Protein AF-A0A659UND6-F1 (afdb_monomer_lite)

Radius of gyration: 17.1 Å; chains: 1; bounding box: 42×34×46 Å

pLDDT: mean 82.94, std 13.33, range [50.78, 97.06]

Structure (mmCIF, N/CA/C/O backbone):
data_AF-A0A659UND6-F1
#
_entry.id   AF-A0A659UND6-F1
#
loop_
_atom_site.group_PDB
_atom_site.id
_atom_site.type_symbol
_atom_site.label_atom_id
_atom_site.label_alt_id
_atom_site.label_comp_id
_atom_site.label_asym_id
_atom_site.label_entity_id
_atom_site.label_seq_id
_atom_site.pdbx_PDB_ins_code
_atom_site.Cartn_x
_atom_site.Cartn_y
_atom_site.Cartn_z
_atom_site.occupancy
_atom_site.B_iso_or_equiv
_atom_site.auth_seq_id
_atom_site.auth_comp_id
_atom_site.auth_asym_id
_atom_site.auth_atom_id
_atom_site.pdbx_PDB_model_num
ATOM 1 N N . GLN A 1 1 ? -20.427 4.995 8.578 1.00 63.09 1 GLN A N 1
ATOM 2 C CA . GLN A 1 1 ? -20.135 5.544 7.232 1.00 63.09 1 GLN A CA 1
ATOM 3 C C . GLN A 1 1 ? -19.723 4.387 6.337 1.00 63.09 1 GLN A C 1
ATOM 5 O O . GLN A 1 1 ? -19.105 3.461 6.848 1.00 63.09 1 GLN A O 1
ATOM 10 N N . LYS A 1 2 ? -20.101 4.390 5.054 1.00 84.38 2 LYS A N 1
ATOM 11 C CA . LYS A 1 2 ? -19.752 3.296 4.136 1.00 84.38 2 LYS A CA 1
ATOM 12 C C . LYS A 1 2 ? -18.236 3.326 3.864 1.00 84.38 2 LYS A C 1
ATOM 14 O O . LYS A 1 2 ? -17.726 4.422 3.633 1.00 84.38 2 LYS A O 1
ATOM 19 N N . PRO A 1 3 ? -17.516 2.193 3.936 1.00 90.19 3 PRO A N 1
ATOM 20 C CA . PRO A 1 3 ? -16.097 2.158 3.603 1.00 90.19 3 PRO A CA 1
ATOM 21 C C . PRO A 1 3 ? -15.885 2.503 2.126 1.00 90.19 3 PRO A C 1
ATOM 23 O O . PRO A 1 3 ? -16.752 2.253 1.285 1.00 90.19 3 PRO A O 1
ATOM 26 N N . VAL A 1 4 ? -14.730 3.089 1.831 1.00 94.19 4 VAL A N 1
ATOM 27 C CA . VAL A 1 4 ? -14.285 3.419 0.475 1.00 94.19 4 VAL A CA 1
ATOM 28 C C . VAL A 1 4 ? -13.256 2.376 0.066 1.00 94.19 4 VAL A C 1
ATOM 30 O O . VAL A 1 4 ? -12.360 2.072 0.846 1.00 94.19 4 VAL A O 1
ATOM 33 N N . SER A 1 5 ? -13.373 1.820 -1.136 1.00 94.56 5 SER A N 1
ATOM 34 C CA . SER A 1 5 ? -12.408 0.852 -1.660 1.00 94.56 5 SER A CA 1
ATOM 35 C C . SER A 1 5 ? -11.734 1.410 -2.905 1.00 94.56 5 SER A C 1
ATOM 37 O O . SER A 1 5 ? -12.398 2.030 -3.733 1.00 94.56 5 SER A O 1
ATOM 39 N N . GLN A 1 6 ? -10.428 1.192 -3.012 1.00 95.69 6 GLN A N 1
ATOM 40 C CA . GLN A 1 6 ? -9.611 1.512 -4.175 1.00 95.69 6 GLN A CA 1
ATOM 41 C C . GLN A 1 6 ? -8.814 0.264 -4.544 1.00 95.69 6 GLN A C 1
ATOM 43 O O . GLN A 1 6 ? -8.254 -0.382 -3.659 1.00 95.69 6 GLN A O 1
ATOM 48 N N . VAL A 1 7 ? -8.750 -0.080 -5.828 1.00 96.88 7 VAL A N 1
ATOM 49 C CA . VAL A 1 7 ? -7.865 -1.142 -6.321 1.00 96.88 7 VAL A CA 1
ATOM 50 C C . VAL A 1 7 ? -6.745 -0.488 -7.108 1.00 96.88 7 VAL A C 1
ATOM 52 O O . VAL A 1 7 ? -7.008 0.265 -8.043 1.00 96.88 7 VAL A O 1
ATOM 55 N N . VAL A 1 8 ? -5.505 -0.747 -6.704 1.00 95.38 8 VAL A N 1
ATOM 56 C CA . VAL A 1 8 ? -4.304 -0.212 -7.347 1.00 95.38 8 VAL A CA 1
ATOM 57 C C . VAL A 1 8 ? -3.498 -1.342 -7.970 1.00 95.38 8 VAL A C 1
ATOM 59 O O . VAL A 1 8 ? -3.386 -2.415 -7.379 1.00 95.38 8 VAL A O 1
ATOM 62 N N . ALA A 1 9 ? -2.930 -1.101 -9.148 1.00 92.38 9 ALA A N 1
ATOM 63 C CA . ALA A 1 9 ? -2.025 -2.038 -9.8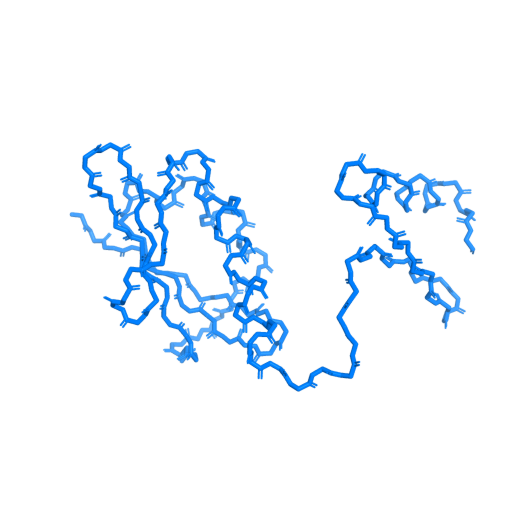02 1.00 92.38 9 ALA A CA 1
ATOM 64 C C . ALA A 1 9 ? -0.578 -1.557 -9.658 1.00 92.38 9 ALA A C 1
ATOM 66 O O . ALA A 1 9 ? -0.238 -0.449 -10.081 1.00 92.38 9 ALA A O 1
ATOM 67 N N . VAL A 1 10 ? 0.286 -2.393 -9.082 1.00 87.31 10 VAL A N 1
ATOM 68 C CA . VAL A 1 10 ? 1.718 -2.100 -8.928 1.00 87.31 10 VAL A CA 1
ATOM 69 C C . VAL A 1 10 ? 2.520 -3.332 -9.319 1.00 87.31 10 VAL A C 1
ATOM 71 O O . VAL A 1 10 ? 2.329 -4.398 -8.749 1.00 87.31 10 VAL A O 1
ATOM 74 N N . ALA A 1 11 ? 3.409 -3.193 -10.308 1.00 84.25 11 ALA A N 1
ATOM 75 C CA . ALA A 1 11 ? 4.274 -4.278 -10.791 1.00 84.25 11 ALA A CA 1
ATOM 76 C C . ALA A 1 11 ? 3.528 -5.596 -11.114 1.00 84.25 11 ALA A C 1
ATOM 78 O O . ALA A 1 11 ? 4.030 -6.684 -10.859 1.00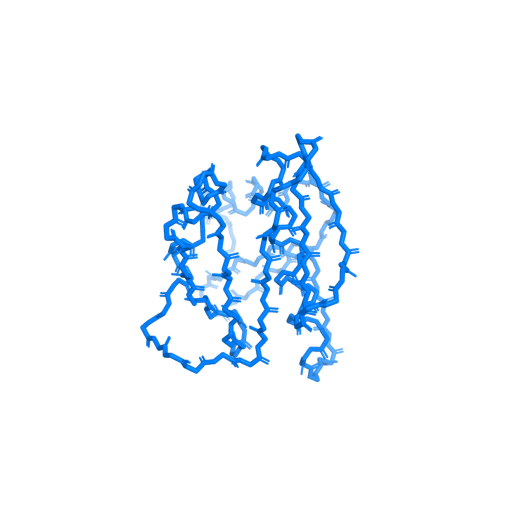 84.25 11 ALA A O 1
ATOM 79 N N . GLY A 1 12 ? 2.317 -5.496 -11.678 1.00 83.25 12 GLY A N 1
ATOM 80 C CA . GLY A 1 12 ? 1.486 -6.654 -12.035 1.00 83.25 12 GLY A CA 1
ATOM 81 C C . GLY A 1 12 ? 0.657 -7.240 -10.886 1.00 83.25 12 GLY A C 1
ATOM 82 O O . GLY A 1 12 ? -0.119 -8.155 -11.136 1.00 83.25 12 GLY A O 1
ATOM 83 N N . LEU A 1 13 ? 0.778 -6.698 -9.671 1.00 89.44 13 LEU A N 1
ATOM 84 C CA . LEU A 1 13 ? -0.019 -7.076 -8.508 1.00 89.44 13 LEU A CA 1
ATOM 85 C C . LEU A 1 13 ? -1.210 -6.126 -8.343 1.00 89.44 13 LEU A C 1
ATOM 87 O O . LEU A 1 13 ? -1.030 -4.905 -8.294 1.00 89.44 13 LEU A O 1
ATOM 91 N N . ASN A 1 14 ? -2.417 -6.677 -8.226 1.00 93.88 14 ASN A N 1
ATOM 92 C CA . ASN A 1 14 ? -3.624 -5.917 -7.923 1.00 93.88 14 ASN A CA 1
ATOM 93 C C . ASN A 1 14 ? -3.862 -5.917 -6.414 1.00 93.88 14 ASN A C 1
ATOM 95 O O . ASN A 1 14 ? -4.202 -6.937 -5.817 1.00 93.88 14 ASN A O 1
ATOM 99 N N . ILE A 1 15 ? -3.725 -4.753 -5.790 1.00 95.06 15 ILE A N 1
ATOM 100 C CA . ILE A 1 15 ? -3.865 -4.591 -4.344 1.00 95.06 15 ILE A CA 1
ATOM 101 C C . ILE A 1 15 ? -5.140 -3.799 -4.072 1.00 95.06 15 ILE A C 1
ATOM 103 O O . ILE A 1 15 ? -5.300 -2.665 -4.530 1.00 95.06 15 ILE A O 1
ATOM 107 N N . ARG A 1 16 ? -6.061 -4.382 -3.304 1.00 96.94 16 ARG A N 1
ATOM 108 C CA . ARG A 1 16 ? -7.257 -3.685 -2.827 1.00 96.94 16 ARG A CA 1
ATOM 109 C C . ARG A 1 16 ? -6.947 -3.002 -1.511 1.00 96.94 16 ARG A C 1
ATOM 111 O O . ARG A 1 16 ? -6.578 -3.663 -0.553 1.00 96.94 16 ARG A O 1
ATOM 118 N N . ILE A 1 17 ? -7.199 -1.703 -1.440 1.00 96.69 17 ILE A N 1
ATOM 119 C CA . ILE A 1 17 ? -7.121 -0.922 -0.210 1.00 96.69 17 ILE A CA 1
ATOM 120 C C . ILE A 1 17 ? -8.540 -0.539 0.209 1.00 96.69 17 ILE A C 1
ATOM 122 O O . ILE A 1 17 ? -9.305 0.033 -0.576 1.00 96.69 17 ILE A O 1
ATOM 126 N N . VAL A 1 18 ? -8.913 -0.870 1.441 1.00 96.25 18 VAL A N 1
ATOM 127 C CA . VAL A 1 18 ? -10.205 -0.520 2.036 1.00 96.25 18 VAL A CA 1
ATOM 128 C C . VAL A 1 18 ? -9.983 0.507 3.133 1.00 96.25 18 VAL A C 1
ATOM 130 O O . VAL A 1 18 ? -9.255 0.267 4.090 1.00 96.25 18 VAL A O 1
ATOM 133 N N . TYR A 1 19 ? -10.646 1.651 3.001 1.00 95.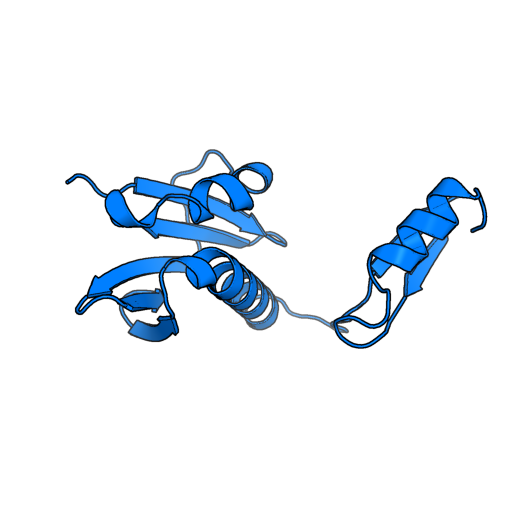31 19 TYR A N 1
ATOM 134 C CA . TYR A 1 19 ? -10.547 2.781 3.910 1.00 95.31 19 TYR A CA 1
ATOM 135 C C . TYR A 1 19 ? -11.864 3.001 4.660 1.00 95.31 19 TYR A C 1
ATOM 137 O O . TYR A 1 19 ? -12.941 2.981 4.052 1.00 95.31 19 TYR A O 1
ATOM 145 N N . PRO A 1 20 ? -11.821 3.360 5.951 1.00 93.62 20 PRO A N 1
ATOM 146 C CA . PRO A 1 20 ? -12.893 4.112 6.574 1.00 93.62 20 PRO A CA 1
ATOM 147 C C . PRO A 1 20 ? -13.013 5.445 5.830 1.00 93.62 20 PRO A C 1
ATOM 149 O O . PRO A 1 20 ? -12.000 6.087 5.552 1.00 93.62 20 PRO A O 1
ATOM 152 N N . ALA A 1 21 ? -14.233 5.893 5.518 1.00 91.50 21 ALA A N 1
ATOM 153 C CA . ALA A 1 21 ? -14.432 7.116 4.730 1.00 91.50 21 ALA A CA 1
ATOM 154 C C . ALA A 1 21 ? -13.710 8.342 5.322 1.00 91.50 21 ALA A C 1
ATOM 156 O O . ALA A 1 21 ? -13.131 9.131 4.581 1.00 91.50 21 ALA A O 1
ATOM 157 N N . ALA A 1 22 ? -13.669 8.452 6.654 1.00 90.38 22 ALA A N 1
ATOM 158 C CA . ALA A 1 22 ? -12.972 9.520 7.371 1.00 90.38 22 ALA A CA 1
ATOM 159 C C . ALA A 1 22 ? -11.438 9.508 7.201 1.00 90.38 22 ALA A C 1
ATOM 161 O O . ALA A 1 22 ? -10.801 10.532 7.419 1.00 90.38 22 ALA A O 1
ATOM 162 N N . CYS A 1 23 ? -10.848 8.373 6.819 1.00 90.50 23 CYS A N 1
ATOM 163 C CA . CYS A 1 23 ? -9.402 8.212 6.649 1.00 90.50 23 CYS A CA 1
ATOM 164 C C . CYS A 1 23 ? -8.980 8.133 5.175 1.00 90.50 23 CYS A C 1
ATOM 166 O O . CYS A 1 23 ? -7.790 8.064 4.885 1.00 90.50 23 CYS A O 1
ATOM 168 N N . ALA A 1 24 ? -9.933 8.099 4.237 1.00 91.75 24 ALA A N 1
ATOM 169 C CA . ALA A 1 24 ? -9.634 7.880 2.824 1.00 91.75 24 ALA A CA 1
ATOM 170 C C . ALA A 1 24 ? -8.808 9.028 2.221 1.00 91.75 24 ALA A C 1
ATOM 172 O O . ALA A 1 24 ? -7.885 8.788 1.446 1.00 91.75 24 ALA A O 1
ATOM 173 N N . PHE A 1 25 ? -9.106 10.278 2.583 1.00 90.38 25 PHE A N 1
ATOM 174 C CA . PHE A 1 25 ? -8.321 11.437 2.161 1.00 90.38 25 PHE A CA 1
ATOM 175 C C . PHE A 1 25 ? -7.197 11.727 3.177 1.00 90.38 25 PHE A C 1
ATOM 177 O O . PHE A 1 25 ? -7.475 11.726 4.375 1.00 90.38 25 PHE A O 1
ATOM 184 N N . PRO A 1 26 ? -5.953 12.011 2.734 1.00 87.50 26 PRO A N 1
ATOM 185 C CA . PRO A 1 26 ? -5.531 12.228 1.344 1.00 87.50 26 PRO A CA 1
ATOM 186 C C . PRO A 1 26 ? -5.047 10.974 0.598 1.00 87.50 26 PRO A C 1
ATOM 188 O O . PRO A 1 26 ? -4.802 11.057 -0.605 1.00 87.50 26 PRO A O 1
ATOM 191 N N . ALA A 1 27 ? -4.916 9.828 1.271 1.00 91.88 27 ALA A N 1
ATOM 192 C CA . ALA A 1 27 ? -4.284 8.626 0.720 1.00 91.88 27 ALA A CA 1
ATOM 193 C C . ALA A 1 27 ? -4.875 8.181 -0.629 1.00 91.88 27 ALA A C 1
ATOM 195 O O . ALA A 1 27 ? -4.134 7.983 -1.590 1.00 91.88 27 ALA A O 1
ATOM 196 N N . ILE A 1 28 ? -6.203 8.139 -0.744 1.00 93.62 28 ILE A N 1
ATOM 197 C CA . ILE A 1 28 ? -6.898 7.731 -1.971 1.00 93.62 28 ILE A CA 1
ATOM 198 C C . ILE A 1 28 ? -6.536 8.606 -3.180 1.00 93.62 28 ILE A C 1
ATOM 200 O O . ILE A 1 28 ? -6.426 8.122 -4.306 1.00 93.62 28 ILE A O 1
ATOM 204 N N . SER A 1 29 ? -6.316 9.904 -2.955 1.00 93.31 29 SER A N 1
ATOM 205 C CA . SER A 1 29 ? -5.955 10.851 -4.011 1.00 93.31 29 SER A CA 1
ATOM 206 C C . SER A 1 29 ? -4.509 10.664 -4.454 1.00 93.31 29 SER A C 1
ATOM 208 O O . SER A 1 29 ? -4.227 10.756 -5.647 1.00 93.31 29 SER A O 1
ATOM 210 N N . VAL A 1 30 ? -3.606 10.364 -3.514 1.00 92.56 30 VAL A N 1
ATOM 211 C CA . VAL A 1 30 ? -2.186 10.118 -3.802 1.00 92.56 30 VAL A CA 1
ATOM 212 C C . VAL A 1 30 ? -2.025 8.919 -4.734 1.00 92.56 30 VAL A C 1
ATOM 214 O O . VAL A 1 30 ? -1.256 8.999 -5.687 1.00 92.56 30 VAL A O 1
ATOM 217 N N . PHE A 1 31 ? -2.788 7.843 -4.525 1.00 93.88 31 PHE A N 1
ATOM 218 C CA . PHE A 1 31 ? -2.669 6.610 -5.313 1.00 93.88 31 PHE A CA 1
ATOM 219 C C . PHE A 1 31 ? -3.609 6.515 -6.517 1.00 93.88 31 PHE A C 1
ATOM 221 O O . PHE A 1 31 ? -3.568 5.525 -7.239 1.00 93.88 31 PHE A O 1
ATOM 228 N N . ARG A 1 32 ? -4.404 7.554 -6.803 1.00 93.75 32 ARG A N 1
ATOM 229 C CA . ARG A 1 32 ? -5.352 7.563 -7.933 1.00 93.75 32 ARG A CA 1
ATOM 230 C C . ARG A 1 32 ? -4.702 7.246 -9.285 1.00 93.75 32 ARG A C 1
ATOM 232 O O . ARG A 1 32 ? -5.333 6.654 -10.148 1.00 93.75 32 ARG A O 1
ATOM 239 N N . HIS A 1 33 ? -3.444 7.630 -9.478 1.00 90.50 33 HIS A N 1
ATOM 240 C CA . HIS A 1 33 ? -2.697 7.363 -10.710 1.00 90.50 33 HIS A CA 1
ATOM 241 C C . HIS A 1 33 ? -2.354 5.876 -10.926 1.00 90.50 33 HIS A C 1
ATOM 243 O O . HIS A 1 33 ? -1.999 5.502 -12.038 1.00 90.50 33 HIS A O 1
ATOM 249 N N . LEU A 1 34 ? -2.455 5.047 -9.882 1.00 93.50 34 LEU A N 1
ATOM 250 C CA . LEU A 1 34 ? -2.264 3.592 -9.930 1.00 93.50 34 LEU A CA 1
ATOM 251 C C . LEU A 1 34 ? -3.597 2.836 -9.956 1.00 93.50 34 LEU A C 1
ATOM 253 O O . LEU A 1 34 ? -3.605 1.609 -10.001 1.00 93.50 34 LEU A O 1
ATOM 257 N N . GLU A 1 35 ? -4.718 3.550 -9.859 1.00 95.06 35 GLU A N 1
ATOM 258 C CA . GLU A 1 35 ? -6.037 2.949 -9.731 1.00 95.06 35 GLU A CA 1
ATOM 259 C C . GLU A 1 35 ? -6.460 2.267 -11.032 1.00 95.06 35 GLU A C 1
ATOM 261 O O . GLU A 1 35 ? -6.381 2.843 -12.119 1.00 95.06 35 GLU A O 1
ATOM 266 N N . VAL A 1 36 ? -6.946 1.035 -10.909 1.00 94.12 36 VAL A N 1
ATOM 267 C CA . VAL A 1 36 ? -7.441 0.233 -12.028 1.00 94.12 36 VAL A CA 1
ATOM 268 C C . VAL A 1 36 ? -8.895 -0.156 -11.803 1.00 94.12 36 VAL A C 1
ATOM 270 O O . VAL A 1 36 ? -9.360 -0.316 -10.676 1.00 94.12 36 VAL A O 1
ATOM 273 N N . LYS A 1 37 ? -9.638 -0.323 -12.900 1.00 86.25 37 LYS A N 1
ATOM 274 C CA . LYS A 1 37 ? -11.002 -0.853 -12.841 1.00 86.25 37 LYS A CA 1
ATOM 275 C C . LYS A 1 37 ? -10.935 -2.372 -12.709 1.00 86.25 37 LYS A C 1
ATOM 277 O O . LYS A 1 37 ? -10.575 -3.045 -13.669 1.00 86.25 37 LYS A O 1
ATOM 282 N N . GLY A 1 38 ? -11.308 -2.902 -11.550 1.00 75.75 38 GLY A N 1
ATOM 283 C CA . GLY A 1 38 ? -11.387 -4.343 -11.330 1.00 75.75 38 GLY A CA 1
ATOM 284 C C . GLY A 1 38 ? -11.831 -4.700 -9.915 1.00 75.75 38 GLY A C 1
ATOM 285 O O . GLY A 1 38 ? -11.526 -3.988 -8.962 1.00 75.75 38 GLY A O 1
ATOM 286 N N . ASP A 1 39 ? -12.541 -5.823 -9.793 1.00 74.00 39 ASP A N 1
ATOM 287 C CA . ASP A 1 39 ? -12.997 -6.374 -8.509 1.00 74.00 39 ASP A CA 1
ATOM 288 C C . ASP A 1 39 ? -12.116 -7.530 -8.004 1.00 74.00 39 ASP A C 1
ATOM 290 O O . ASP A 1 39 ? -12.330 -8.053 -6.909 1.00 74.00 39 ASP A O 1
ATOM 294 N N . THR A 1 40 ? -11.115 -7.941 -8.774 1.00 83.69 40 THR A N 1
ATOM 295 C CA . THR A 1 40 ? -10.151 -8.966 -8.373 1.00 83.69 40 THR A CA 1
ATOM 296 C C . THR A 1 40 ? -8.932 -8.305 -7.749 1.00 83.69 40 THR A C 1
ATOM 298 O O . THR A 1 40 ? -8.363 -7.384 -8.333 1.00 83.69 40 THR A O 1
ATOM 301 N N . ALA A 1 41 ? -8.538 -8.774 -6.568 1.00 90.81 41 ALA A N 1
ATOM 302 C CA . ALA A 1 41 ? -7.340 -8.325 -5.878 1.00 90.81 41 ALA A CA 1
ATOM 303 C C . ALA A 1 41 ? -6.574 -9.539 -5.359 1.00 90.81 41 ALA A C 1
ATOM 305 O O . ALA A 1 41 ? -7.178 -10.457 -4.805 1.00 90.81 41 ALA A O 1
ATOM 306 N N . ASP A 1 42 ? -5.264 -9.507 -5.549 1.00 91.38 42 ASP A N 1
ATOM 307 C CA . ASP A 1 42 ? -4.322 -10.523 -5.092 1.00 91.38 42 ASP A CA 1
ATOM 308 C C . ASP A 1 42 ? -3.995 -10.333 -3.602 1.00 91.38 42 ASP A C 1
ATOM 310 O O . ASP A 1 42 ? -3.717 -11.296 -2.893 1.00 91.38 42 ASP A O 1
ATOM 314 N N . VAL A 1 43 ? -4.063 -9.083 -3.123 1.00 92.69 43 VAL A N 1
ATOM 315 C CA . VAL A 1 43 ? -3.820 -8.697 -1.726 1.00 92.69 43 VAL A CA 1
ATOM 316 C C . VAL A 1 43 ? -4.902 -7.732 -1.250 1.00 92.69 43 VAL A C 1
ATOM 318 O O . VAL A 1 43 ? -5.270 -6.794 -1.967 1.00 92.69 43 VAL A O 1
ATOM 321 N N . LEU A 1 44 ? -5.382 -7.925 -0.019 1.00 95.75 44 LEU A N 1
ATOM 322 C CA . LEU A 1 44 ? -6.264 -6.986 0.665 1.00 95.75 44 LEU A CA 1
ATOM 323 C C . LEU A 1 44 ? -5.508 -6.237 1.768 1.00 95.75 44 LEU A C 1
ATOM 325 O O . LEU A 1 44 ? -5.010 -6.831 2.722 1.00 95.75 44 LEU A O 1
ATOM 329 N N . LEU A 1 45 ? -5.499 -4.912 1.666 1.00 96.88 45 LEU A N 1
ATOM 330 C CA . LEU A 1 45 ? -5.054 -3.993 2.701 1.00 96.88 45 LEU A CA 1
ATOM 331 C C . LEU A 1 45 ? -6.259 -3.283 3.318 1.00 96.88 45 LEU A C 1
ATOM 333 O O . LEU A 1 45 ? -7.039 -2.623 2.629 1.00 96.88 45 LEU A O 1
ATOM 337 N N . GLU A 1 46 ? -6.401 -3.380 4.631 1.00 97.06 46 GLU A N 1
ATOM 338 C CA . GLU A 1 46 ? -7.494 -2.767 5.378 1.00 97.06 46 GLU A CA 1
ATOM 339 C C . GLU A 1 46 ? -6.949 -1.688 6.299 1.00 97.06 46 GLU A C 1
ATOM 341 O O . GLU A 1 46 ? -6.047 -1.909 7.107 1.00 97.06 46 GLU A O 1
ATOM 346 N N . VAL A 1 47 ? -7.522 -0.499 6.182 1.00 96.06 47 VAL A N 1
ATOM 347 C CA . VAL A 1 47 ? -7.227 0.632 7.045 1.00 96.06 47 VAL A CA 1
ATOM 348 C C . VAL A 1 47 ? -8.270 0.658 8.159 1.00 96.06 47 VAL A C 1
ATOM 350 O O . VAL A 1 47 ? -9.472 0.573 7.911 1.00 96.06 47 VAL A O 1
ATOM 353 N N . VAL A 1 48 ? -7.833 0.800 9.405 1.00 94.62 48 VAL A N 1
ATOM 354 C CA . VAL A 1 48 ? -8.721 0.862 10.572 1.00 94.62 48 VAL A CA 1
ATOM 355 C C . VAL A 1 48 ? -8.349 2.067 11.422 1.00 94.62 48 VAL A C 1
ATOM 357 O O . VAL A 1 48 ? -7.216 2.196 11.873 1.00 94.62 48 VAL A O 1
ATOM 360 N N . GLY A 1 49 ? -9.305 2.970 11.644 1.00 90.50 49 GLY A N 1
ATOM 361 C CA . GLY A 1 49 ? -9.129 4.105 12.551 1.00 90.50 49 GLY A CA 1
ATOM 362 C C . GLY A 1 49 ? -9.525 3.725 13.976 1.00 90.50 49 GLY A C 1
ATOM 363 O O . GLY A 1 49 ? -10.689 3.409 14.215 1.00 90.50 49 GLY A O 1
ATOM 364 N N . GLN A 1 50 ? -8.588 3.780 14.925 1.00 85.75 50 GLN A N 1
ATOM 365 C CA . GLN A 1 50 ? -8.851 3.500 16.340 1.00 85.75 50 GLN A CA 1
ATOM 366 C C . GLN A 1 50 ? -7.953 4.359 17.239 1.00 85.75 50 GLN A C 1
ATOM 368 O O . GLN A 1 50 ? -6.760 4.504 16.995 1.00 85.75 50 GLN A O 1
ATOM 373 N N . GLY A 1 51 ? -8.524 4.957 18.292 1.00 81.06 51 GLY A N 1
ATOM 374 C CA . GLY A 1 51 ? -7.744 5.675 19.312 1.00 81.06 51 GLY A CA 1
ATOM 375 C C . GLY A 1 51 ? -6.911 6.853 18.785 1.00 81.06 51 GLY A C 1
ATOM 376 O O . GLY A 1 51 ? -5.832 7.115 19.306 1.00 81.06 51 GLY A O 1
ATOM 377 N N . GLY A 1 52 ? -7.371 7.532 17.727 1.00 84.56 52 GLY A N 1
ATOM 378 C CA . GLY A 1 52 ? -6.635 8.635 17.090 1.00 84.56 52 GLY A CA 1
ATOM 379 C C . GLY A 1 52 ? -5.468 8.193 16.200 1.00 84.56 52 GLY A C 1
ATOM 380 O O . GLY A 1 52 ? -4.739 9.040 15.689 1.00 84.56 52 GLY A O 1
ATOM 381 N N . ARG A 1 53 ? -5.295 6.884 15.992 1.00 92.25 53 ARG A N 1
ATOM 382 C CA . ARG A 1 53 ? -4.310 6.300 15.082 1.00 92.25 53 ARG A CA 1
ATOM 383 C C . ARG A 1 53 ? -4.990 5.557 13.946 1.00 92.25 53 ARG A C 1
ATOM 385 O O . ARG A 1 53 ? -6.177 5.224 14.002 1.00 92.25 53 ARG A O 1
ATOM 392 N N . VAL A 1 54 ? -4.201 5.303 12.915 1.00 94.00 54 VAL A N 1
ATOM 393 C CA . VAL A 1 54 ? -4.575 4.469 11.788 1.00 94.00 54 VAL A CA 1
ATOM 394 C C . VAL A 1 54 ? -3.753 3.189 11.846 1.00 94.00 54 VAL A C 1
ATOM 396 O O . VAL A 1 54 ? -2.535 3.227 11.994 1.00 94.00 54 VAL A O 1
ATOM 399 N N . HIS A 1 55 ? -4.431 2.055 11.748 1.00 95.44 55 HIS A N 1
ATOM 400 C CA . HIS A 1 55 ? -3.839 0.727 11.707 1.00 95.44 55 HIS A CA 1
ATOM 401 C C . HIS A 1 55 ? -3.984 0.165 10.300 1.00 95.44 55 HIS A C 1
ATOM 403 O O . HIS A 1 55 ? -5.041 0.310 9.685 1.00 95.44 55 HIS A O 1
ATOM 409 N N . LEU A 1 56 ? -2.929 -0.480 9.810 1.00 96.69 56 LEU A N 1
ATOM 410 C CA . LEU A 1 56 ? -2.946 -1.209 8.551 1.00 96.69 56 LEU A CA 1
ATOM 411 C C . LEU A 1 56 ? -2.972 -2.702 8.838 1.00 96.69 56 LEU A C 1
ATOM 413 O O . LEU A 1 56 ? -2.154 -3.205 9.613 1.00 96.69 56 LEU A O 1
ATOM 417 N N . LEU A 1 57 ? -3.904 -3.395 8.203 1.00 96.81 57 LEU A N 1
ATOM 418 C CA . LEU A 1 57 ? -3.987 -4.840 8.208 1.00 96.81 57 LEU A CA 1
ATOM 419 C C . LEU A 1 57 ? -3.790 -5.358 6.785 1.00 96.81 57 LEU A C 1
ATOM 421 O O . LEU A 1 57 ? -4.209 -4.713 5.827 1.00 96.81 57 LEU A O 1
ATOM 425 N N . ARG A 1 58 ? -3.176 -6.530 6.666 1.00 95.00 58 ARG A N 1
ATOM 426 C CA . ARG A 1 58 ? -3.122 -7.332 5.447 1.00 95.00 58 ARG A CA 1
ATOM 427 C C . ARG A 1 58 ? -3.929 -8.592 5.677 1.00 95.00 58 ARG A C 1
ATOM 429 O O . ARG A 1 58 ? -3.616 -9.342 6.601 1.00 95.00 58 ARG A O 1
ATOM 436 N N . ASP A 1 59 ? -4.952 -8.807 4.860 1.00 92.88 59 ASP A N 1
ATOM 437 C CA . ASP A 1 59 ? -5.831 -9.977 4.941 1.00 92.88 59 ASP A CA 1
ATOM 438 C C . ASP A 1 59 ? -6.315 -10.234 6.390 1.00 92.88 59 ASP A C 1
ATOM 440 O O . ASP A 1 59 ? -6.214 -11.341 6.926 1.00 92.88 59 ASP A O 1
ATOM 444 N N . GLY A 1 60 ? -6.752 -9.170 7.079 1.00 92.88 60 GLY A N 1
ATOM 445 C CA . GLY A 1 60 ? -7.179 -9.201 8.481 1.00 92.88 60 GLY A CA 1
ATOM 446 C C . GLY A 1 60 ? -6.069 -9.305 9.541 1.00 92.88 60 GLY A C 1
ATOM 447 O O . GLY A 1 60 ? -6.371 -9.293 10.735 1.00 92.88 60 GLY A O 1
ATOM 448 N N . LYS A 1 61 ? -4.786 -9.387 9.166 1.00 94.25 61 LYS A N 1
ATOM 449 C CA . LYS A 1 61 ? -3.647 -9.421 10.103 1.00 94.25 61 LYS A CA 1
ATOM 450 C C . LYS A 1 61 ? -3.010 -8.050 10.243 1.00 94.25 61 LYS A C 1
ATOM 452 O O . LYS A 1 61 ? -2.631 -7.438 9.253 1.00 94.25 61 LYS A O 1
ATOM 457 N N . TRP A 1 62 ? -2.841 -7.582 11.475 1.00 94.50 62 TRP A N 1
ATOM 458 C CA . TRP A 1 62 ? -2.177 -6.307 11.739 1.00 94.50 62 TRP A CA 1
ATOM 459 C C . TRP A 1 62 ? -0.725 -6.302 11.244 1.00 94.50 62 TRP A C 1
ATOM 461 O O . TRP A 1 62 ? 0.021 -7.246 11.502 1.00 94.50 62 TRP A O 1
ATOM 471 N N . ILE A 1 63 ? -0.341 -5.220 10.563 1.00 93.44 63 ILE A N 1
ATOM 472 C CA . ILE A 1 63 ? 1.025 -4.981 10.089 1.00 93.44 63 ILE A CA 1
ATOM 473 C C . ILE A 1 63 ? 1.681 -3.895 10.936 1.00 93.44 63 ILE A C 1
ATOM 475 O O . ILE A 1 63 ? 2.703 -4.132 11.573 1.00 93.44 63 ILE A O 1
ATOM 479 N N . LEU A 1 64 ? 1.112 -2.683 10.910 1.00 93.31 64 LEU A N 1
ATOM 480 C CA . LEU A 1 64 ? 1.693 -1.513 11.564 1.00 93.31 64 LEU A CA 1
ATOM 481 C C . LEU A 1 64 ? 0.642 -0.430 11.867 1.00 93.31 64 LEU A C 1
ATOM 483 O O . LEU A 1 64 ? -0.535 -0.559 11.519 1.00 93.31 64 LEU A O 1
ATOM 487 N N . SER A 1 65 ? 1.049 0.627 12.574 1.00 94.38 65 SER A N 1
ATOM 488 C CA . SER A 1 65 ? 0.192 1.777 12.891 1.00 94.38 65 SER A CA 1
ATOM 489 C C . SER A 1 65 ? 0.916 3.104 12.695 1.00 94.38 65 SER A C 1
ATOM 491 O O . SER A 1 65 ? 2.086 3.206 13.059 1.00 94.38 65 SER A O 1
ATOM 493 N N . CYS A 1 66 ? 0.204 4.125 12.228 1.00 93.44 66 CYS A N 1
ATOM 494 C CA . CYS A 1 66 ? 0.722 5.474 12.000 1.00 93.44 66 CYS A CA 1
ATOM 495 C C . CYS A 1 66 ? -0.315 6.544 12.385 1.00 93.44 66 CYS A C 1
ATOM 497 O O . CYS A 1 66 ? -1.455 6.227 12.755 1.00 93.44 66 CYS A O 1
ATOM 499 N N . SER A 1 67 ? 0.068 7.819 12.327 1.00 93.56 67 SER A N 1
ATOM 500 C CA . SER A 1 67 ? -0.911 8.912 12.328 1.00 93.56 67 SER A CA 1
ATOM 501 C C . SER A 1 67 ? -1.602 9.027 10.960 1.00 93.56 67 SER A C 1
ATOM 503 O O . SER A 1 67 ? -1.176 8.437 9.966 1.00 93.56 67 SER A O 1
ATOM 505 N N . LEU A 1 68 ? -2.717 9.760 10.886 1.00 91.62 68 LEU A N 1
ATOM 506 C CA . LEU A 1 68 ? -3.485 9.876 9.641 1.00 91.62 68 LEU A CA 1
ATOM 507 C C . LEU A 1 68 ? -2.708 10.595 8.521 1.00 91.62 68 LEU A C 1
ATOM 509 O O . LEU A 1 68 ? -2.844 10.238 7.355 1.00 91.62 68 LEU A O 1
ATOM 513 N N . ASP A 1 69 ? -1.889 11.586 8.860 1.00 91.44 69 ASP A N 1
ATOM 514 C CA . ASP A 1 69 ? -1.038 12.327 7.922 1.00 91.44 69 ASP A CA 1
ATOM 515 C C . ASP A 1 69 ? 0.097 11.470 7.338 1.00 91.44 69 ASP A C 1
ATOM 517 O O . ASP A 1 69 ? 0.521 11.690 6.203 1.00 91.44 69 ASP A O 1
ATOM 521 N N . GLU A 1 70 ? 0.519 10.432 8.060 1.00 93.25 70 GLU A N 1
ATOM 522 C CA . GLU A 1 70 ? 1.521 9.462 7.614 1.00 93.25 70 GLU A CA 1
ATOM 523 C C . GLU A 1 70 ? 0.928 8.321 6.772 1.00 93.25 70 GLU A C 1
ATOM 525 O O . GLU A 1 70 ? 1.676 7.587 6.122 1.00 93.25 70 GLU A O 1
ATOM 530 N N . LEU A 1 71 ? -0.403 8.173 6.726 1.00 93.44 71 LEU A N 1
ATOM 531 C CA . LEU A 1 71 ? -1.089 7.088 6.011 1.00 93.44 71 LEU A CA 1
ATOM 532 C C . LEU A 1 71 ? -0.632 6.929 4.545 1.00 93.44 71 LEU A C 1
ATOM 534 O O . LEU A 1 71 ? -0.365 5.795 4.142 1.00 93.44 71 LEU A O 1
ATOM 538 N N . PRO A 1 72 ? -0.477 7.996 3.729 1.00 93.06 72 PRO A N 1
ATOM 539 C CA . PRO A 1 72 ? 0.022 7.843 2.362 1.00 93.06 72 PRO A CA 1
ATOM 540 C C . PRO A 1 72 ? 1.464 7.324 2.309 1.00 93.06 72 PRO A C 1
ATOM 542 O O . PRO A 1 72 ? 1.808 6.532 1.434 1.00 93.06 72 PRO A O 1
ATOM 545 N N . VAL A 1 73 ? 2.317 7.751 3.244 1.00 92.31 73 VAL A N 1
ATOM 546 C CA . VAL A 1 73 ? 3.718 7.312 3.312 1.00 92.31 73 VAL A CA 1
ATOM 547 C C . VAL A 1 73 ? 3.784 5.841 3.711 1.00 92.31 73 VAL A C 1
ATOM 549 O O . VAL A 1 73 ? 4.461 5.058 3.045 1.00 92.31 73 VAL A O 1
ATOM 552 N N . MET A 1 74 ? 3.023 5.457 4.738 1.00 93.69 74 MET A N 1
ATOM 553 C CA . MET A 1 74 ? 2.888 4.070 5.173 1.00 93.69 74 MET A CA 1
ATOM 554 C C . MET A 1 74 ? 2.399 3.172 4.034 1.00 93.69 74 MET A C 1
ATOM 556 O O . MET A 1 74 ? 3.026 2.154 3.756 1.00 93.69 74 MET A O 1
ATOM 560 N N . LEU A 1 75 ? 1.297 3.537 3.368 1.00 95.12 75 LEU A N 1
ATOM 561 C CA . LEU A 1 75 ? 0.735 2.729 2.283 1.00 95.12 75 LEU A CA 1
ATOM 562 C C . LEU A 1 75 ? 1.733 2.566 1.146 1.00 95.12 75 LEU A C 1
ATOM 564 O O . LEU A 1 75 ? 1.905 1.460 0.655 1.00 95.12 75 LEU A O 1
ATOM 568 N N . LYS A 1 76 ? 2.456 3.625 0.773 1.00 92.88 76 LYS A N 1
ATOM 569 C CA . LYS A 1 76 ? 3.510 3.521 -0.240 1.00 92.88 76 LYS A CA 1
ATOM 570 C C . LYS A 1 76 ? 4.585 2.511 0.170 1.00 92.88 76 LYS A C 1
ATOM 572 O O . L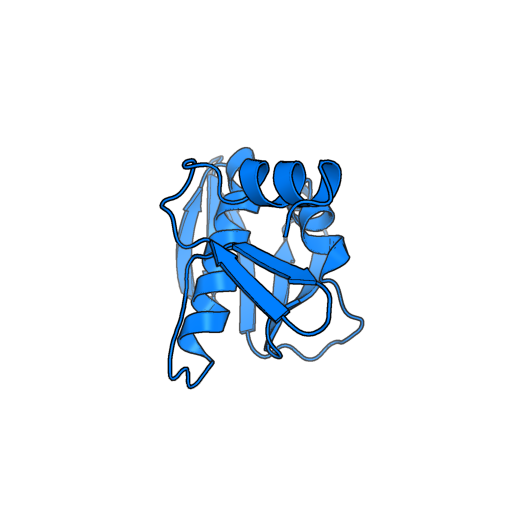YS A 1 76 ? 5.012 1.720 -0.665 1.00 92.88 76 LYS A O 1
ATOM 577 N N . GLY A 1 77 ? 5.009 2.540 1.435 1.00 90.88 77 GLY A N 1
ATOM 578 C CA . GLY A 1 77 ? 5.935 1.555 1.991 1.00 90.88 77 GLY A CA 1
ATOM 579 C C . GLY A 1 77 ? 5.387 0.132 1.884 1.00 90.88 77 GLY A C 1
ATOM 580 O O . GLY A 1 77 ? 6.072 -0.735 1.353 1.00 90.88 77 GLY A O 1
ATOM 581 N N . GLN A 1 78 ? 4.134 -0.088 2.293 1.00 92.56 78 GLN A N 1
ATOM 582 C CA . GLN A 1 78 ? 3.521 -1.415 2.228 1.00 92.56 78 GLN A CA 1
ATOM 583 C C . GLN A 1 78 ? 3.351 -1.915 0.792 1.00 92.56 78 GLN A C 1
ATOM 585 O O . GLN A 1 78 ? 3.668 -3.065 0.524 1.00 92.56 78 GLN A O 1
ATOM 590 N N . LEU A 1 79 ? 2.911 -1.069 -0.145 1.00 91.75 79 LEU A N 1
ATOM 591 C CA . LEU A 1 79 ? 2.789 -1.440 -1.560 1.00 91.75 79 LEU A CA 1
ATOM 592 C C . LEU A 1 79 ? 4.134 -1.915 -2.131 1.00 91.75 79 LEU A C 1
ATOM 594 O O . LEU A 1 79 ? 4.166 -2.871 -2.897 1.00 91.75 79 LEU A O 1
ATOM 598 N N . LEU A 1 80 ? 5.245 -1.280 -1.741 1.00 88.88 80 LEU A N 1
ATOM 599 C CA . LEU A 1 80 ? 6.584 -1.732 -2.128 1.00 88.88 80 LEU A CA 1
ATOM 600 C C . LEU A 1 80 ? 6.935 -3.083 -1.499 1.00 88.88 80 LEU A C 1
ATOM 602 O O . LEU A 1 80 ? 7.482 -3.930 -2.197 1.00 88.88 80 LEU A O 1
ATOM 606 N N . THR A 1 81 ? 6.608 -3.299 -0.224 1.00 87.81 81 THR A N 1
ATOM 607 C CA . THR A 1 81 ? 6.797 -4.600 0.435 1.00 87.81 81 THR A CA 1
ATOM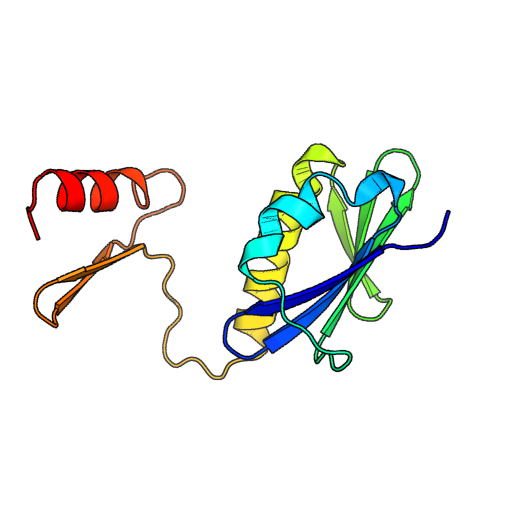 608 C C . THR A 1 81 ? 6.019 -5.704 -0.280 1.00 87.81 81 THR A C 1
ATOM 610 O O . THR A 1 81 ? 6.602 -6.732 -0.594 1.00 87.81 81 THR A O 1
ATOM 613 N N . GLU A 1 82 ? 4.745 -5.478 -0.625 1.00 89.75 82 GLU A N 1
ATOM 614 C CA . GLU A 1 82 ? 3.936 -6.472 -1.349 1.00 89.75 82 GLU A CA 1
ATOM 615 C C . GLU A 1 82 ? 4.539 -6.820 -2.712 1.00 89.75 82 GLU A C 1
ATOM 617 O O . GLU A 1 82 ? 4.605 -7.986 -3.092 1.00 89.75 82 GLU A O 1
ATOM 622 N N . VAL A 1 83 ? 5.027 -5.812 -3.440 1.00 84.50 83 VAL A N 1
ATOM 623 C CA . VAL A 1 83 ? 5.725 -6.029 -4.710 1.00 84.50 83 VAL A CA 1
ATOM 624 C C . VAL A 1 83 ? 6.973 -6.880 -4.489 1.00 84.50 83 VAL A C 1
ATOM 626 O O . VAL A 1 83 ? 7.159 -7.862 -5.206 1.00 84.50 83 VAL A O 1
ATOM 629 N N . LEU A 1 84 ? 7.807 -6.541 -3.504 1.00 82.19 84 LEU A N 1
ATOM 630 C CA . LEU A 1 84 ? 9.047 -7.264 -3.207 1.00 82.19 84 LEU A CA 1
ATOM 631 C C . LEU A 1 84 ? 8.801 -8.712 -2.761 1.00 82.19 84 LEU A C 1
ATOM 633 O O . LEU A 1 84 ? 9.572 -9.586 -3.146 1.00 82.19 84 LEU A O 1
ATOM 637 N N . ASP A 1 85 ? 7.730 -8.965 -2.012 1.00 81.94 85 ASP A N 1
ATOM 638 C CA . ASP A 1 85 ? 7.370 -10.302 -1.533 1.00 81.94 85 ASP A CA 1
ATOM 639 C C . ASP A 1 85 ? 6.737 -11.177 -2.630 1.00 81.94 85 ASP A C 1
ATOM 641 O O . ASP A 1 85 ? 6.859 -12.402 -2.589 1.00 81.94 85 ASP A O 1
ATOM 645 N N . TYR A 1 86 ? 6.036 -10.575 -3.599 1.00 74.19 86 TYR A N 1
ATOM 646 C CA . TYR A 1 86 ? 5.296 -11.314 -4.629 1.00 74.19 86 TYR A CA 1
ATOM 647 C C . TYR A 1 86 ? 6.146 -11.707 -5.845 1.00 74.19 86 TYR A C 1
ATOM 649 O O . TYR A 1 86 ? 5.885 -12.724 -6.489 1.00 74.19 86 TYR A O 1
ATOM 657 N N . GLY A 1 87 ? 7.147 -10.903 -6.204 1.00 65.50 87 GLY A N 1
ATOM 658 C CA . GLY A 1 87 ? 7.947 -11.157 -7.402 1.00 65.50 87 GLY A CA 1
ATOM 659 C C . GLY A 1 87 ? 9.137 -12.087 -7.166 1.00 65.50 87 GLY A C 1
ATOM 660 O O . GLY A 1 87 ? 9.792 -12.060 -6.128 1.00 65.50 87 GLY A O 1
ATOM 661 N N . ALA A 1 88 ? 9.475 -12.874 -8.188 1.00 57.50 88 ALA A N 1
ATOM 662 C CA . ALA A 1 88 ? 10.788 -13.497 -8.302 1.00 57.50 88 ALA A CA 1
ATOM 663 C C . ALA A 1 88 ? 11.735 -12.486 -8.965 1.00 57.50 88 ALA A C 1
ATOM 665 O O . ALA A 1 88 ? 11.724 -12.320 -10.184 1.00 57.50 88 ALA A O 1
ATOM 666 N N . TYR A 1 89 ? 12.510 -11.764 -8.159 1.00 60.62 89 TYR A N 1
ATOM 667 C CA . TYR A 1 89 ? 13.462 -10.772 -8.657 1.00 60.62 89 TYR A CA 1
ATOM 668 C C . TYR A 1 89 ? 14.875 -11.342 -8.671 1.00 60.62 89 TYR A C 1
ATOM 670 O O . TYR A 1 89 ? 15.347 -11.858 -7.661 1.00 60.62 89 TYR A O 1
ATOM 678 N N . GLU A 1 90 ? 15.591 -11.162 -9.780 1.00 51.41 90 GLU A N 1
ATOM 679 C CA . GLU A 1 90 ? 17.050 -11.324 -9.788 1.00 51.41 90 GLU A CA 1
ATOM 680 C C . GLU A 1 90 ? 17.744 -10.129 -9.108 1.00 51.41 90 GLU A C 1
ATOM 682 O O . GLU A 1 90 ? 18.836 -10.272 -8.560 1.00 51.41 90 GLU A O 1
ATOM 687 N N . LEU A 1 91 ? 17.107 -8.947 -9.116 1.00 53.22 91 LEU A N 1
ATOM 688 C CA . LEU A 1 91 ? 17.657 -7.713 -8.556 1.00 53.22 91 LEU A CA 1
ATOM 689 C C . LEU A 1 91 ? 16.557 -6.693 -8.203 1.00 53.22 91 LEU A C 1
ATOM 691 O O . LEU A 1 91 ? 15.708 -6.379 -9.035 1.00 53.22 91 LEU A O 1
ATOM 695 N N . ALA A 1 92 ? 16.624 -6.109 -7.002 1.00 62.19 92 ALA A N 1
ATOM 696 C CA . ALA A 1 92 ? 15.794 -4.978 -6.579 1.00 62.19 92 ALA A CA 1
ATOM 697 C C . ALA A 1 92 ? 16.682 -3.761 -6.264 1.00 62.19 92 ALA A C 1
ATOM 699 O O . ALA A 1 92 ? 17.554 -3.825 -5.397 1.00 62.19 92 ALA A O 1
ATOM 700 N N . LEU A 1 93 ? 16.474 -2.644 -6.972 1.00 63.28 93 LEU A N 1
ATOM 701 C CA . LEU A 1 93 ? 17.285 -1.429 -6.840 1.00 63.28 93 LEU A CA 1
ATOM 702 C C . LEU A 1 93 ? 16.458 -0.270 -6.292 1.00 63.28 93 LEU A C 1
ATOM 704 O O . LEU A 1 93 ? 15.408 0.078 -6.826 1.00 63.28 93 LEU A O 1
ATOM 708 N N . HIS A 1 94 ? 16.989 0.418 -5.284 1.00 66.06 94 HIS A N 1
ATOM 709 C CA . HIS A 1 94 ? 16.442 1.695 -4.842 1.00 66.06 94 HIS A CA 1
ATOM 710 C C . HIS A 1 94 ? 17.070 2.841 -5.654 1.00 66.06 94 HIS A C 1
ATOM 712 O O . HIS A 1 94 ? 17.863 3.631 -5.131 1.00 66.06 94 HIS A O 1
ATOM 718 N N . ALA A 1 95 ? 16.700 2.940 -6.931 1.00 71.06 95 ALA A N 1
ATOM 719 C CA . ALA A 1 95 ? 17.252 3.897 -7.889 1.00 71.06 95 ALA A CA 1
ATOM 720 C C . ALA A 1 95 ? 16.175 4.796 -8.510 1.00 71.06 95 ALA A C 1
ATOM 722 O O . ALA A 1 95 ? 14.994 4.456 -8.513 1.00 71.06 95 ALA A O 1
ATOM 723 N N . ALA A 1 96 ? 16.586 5.935 -9.059 1.00 73.19 96 ALA A N 1
ATOM 724 C CA . ALA A 1 96 ? 15.807 6.612 -10.092 1.00 73.19 96 ALA A CA 1
ATOM 725 C C . ALA A 1 96 ? 16.331 6.209 -11.472 1.00 73.19 96 ALA A C 1
ATOM 727 O O . ALA A 1 96 ? 17.528 5.974 -11.614 1.00 73.19 96 ALA A O 1
ATOM 728 N N . ALA A 1 97 ? 15.453 6.139 -12.469 1.00 75.19 97 ALA A N 1
ATOM 729 C CA . ALA A 1 97 ? 15.811 5.781 -13.836 1.00 75.19 97 ALA A CA 1
ATOM 730 C C . ALA A 1 97 ? 15.522 6.950 -14.785 1.00 75.19 97 ALA A C 1
ATOM 732 O O . ALA A 1 97 ? 14.458 7.564 -14.696 1.00 75.19 97 ALA A O 1
ATOM 733 N N . LEU A 1 98 ? 16.452 7.236 -15.694 1.00 78.06 98 LEU A N 1
ATOM 734 C CA . LEU A 1 98 ? 16.268 8.167 -16.806 1.00 78.06 98 LEU A CA 1
ATOM 735 C C . LEU A 1 98 ? 16.423 7.394 -18.120 1.00 78.06 98 LEU A C 1
ATOM 737 O O . LEU A 1 98 ? 17.433 6.727 -18.310 1.00 78.06 98 LEU A O 1
ATOM 741 N N . LEU A 1 99 ? 15.428 7.469 -19.010 1.00 75.50 99 LEU A N 1
ATOM 742 C CA . LEU A 1 99 ? 15.469 6.845 -20.338 1.00 75.50 99 LEU A CA 1
ATOM 743 C C . LEU A 1 99 ? 15.690 7.917 -21.408 1.00 75.50 99 LEU A C 1
ATOM 745 O O . LEU A 1 99 ? 14.876 8.834 -21.539 1.00 75.50 99 LEU A O 1
ATOM 749 N N . ARG A 1 100 ? 16.752 7.779 -22.205 1.00 75.75 100 ARG A N 1
ATOM 750 C CA . ARG A 1 100 ? 17.027 8.641 -23.363 1.00 75.75 100 ARG A CA 1
ATOM 751 C C . ARG A 1 100 ? 17.771 7.863 -24.444 1.00 75.75 100 ARG A C 1
ATOM 753 O O . ARG A 1 100 ? 18.722 7.154 -24.145 1.00 75.75 100 ARG A O 1
ATOM 760 N N . ASN A 1 101 ? 17.367 8.012 -25.709 1.00 78.94 101 ASN A N 1
ATOM 761 C CA . ASN A 1 101 ? 18.009 7.352 -26.859 1.00 78.94 101 ASN A CA 1
ATOM 762 C C . ASN A 1 101 ? 18.214 5.834 -26.657 1.00 78.94 101 ASN A C 1
ATOM 764 O O . ASN A 1 101 ? 19.310 5.326 -26.893 1.00 78.94 101 ASN A O 1
ATOM 768 N N . GLU A 1 102 ? 17.185 5.130 -26.172 1.00 83.19 102 GLU A N 1
ATOM 769 C CA . GLU A 1 102 ? 17.231 3.687 -25.862 1.00 83.19 102 GLU A CA 1
AT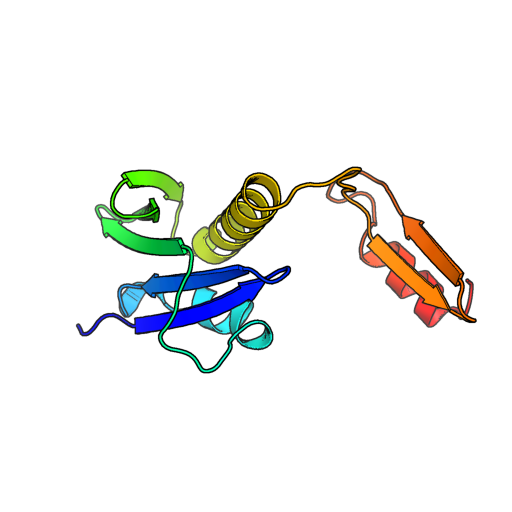OM 770 C C . GLU A 1 102 ? 18.265 3.286 -24.784 1.00 83.19 102 GLU A C 1
ATOM 772 O O . GLU A 1 102 ? 18.585 2.108 -24.626 1.00 83.19 102 GLU A O 1
ATOM 777 N N . ARG A 1 103 ? 18.799 4.247 -24.016 1.00 78.94 103 ARG A N 1
ATOM 778 C CA . ARG A 1 103 ? 19.694 4.010 -22.875 1.00 78.94 103 ARG A CA 1
ATOM 779 C C . ARG A 1 103 ? 19.009 4.381 -21.568 1.00 78.94 103 ARG A C 1
ATOM 781 O O . ARG A 1 103 ? 18.339 5.410 -21.490 1.00 78.94 103 ARG A O 1
ATOM 788 N N . ILE A 1 104 ? 19.190 3.535 -20.555 1.00 80.56 104 ILE A N 1
ATOM 789 C CA . ILE A 1 104 ? 18.661 3.739 -19.204 1.00 80.56 104 ILE A CA 1
ATOM 790 C C . ILE A 1 104 ? 19.821 4.043 -18.260 1.00 80.56 104 ILE A C 1
ATOM 792 O O . ILE A 1 104 ? 20.680 3.187 -18.048 1.00 80.56 104 ILE A O 1
ATOM 796 N N . ASP A 1 105 ? 19.792 5.220 -17.642 1.00 77.31 105 ASP A N 1
ATOM 797 C CA . ASP A 1 105 ? 20.701 5.588 -16.559 1.00 77.31 105 ASP A CA 1
ATOM 798 C C . ASP A 1 105 ? 20.023 5.368 -15.206 1.00 77.31 105 ASP A C 1
ATOM 800 O O . ASP A 1 105 ? 18.957 5.925 -14.929 1.00 77.31 105 ASP A O 1
ATOM 804 N N . LEU A 1 106 ? 20.652 4.559 -14.348 1.00 74.69 106 LEU A N 1
ATOM 805 C CA . LEU A 1 106 ? 20.166 4.248 -13.003 1.00 74.69 106 LEU A CA 1
ATOM 806 C C . LEU A 1 106 ? 20.960 5.020 -11.945 1.00 74.69 106 LEU A C 1
ATOM 808 O O . LEU A 1 106 ? 22.158 4.822 -11.757 1.00 74.69 106 LEU A O 1
ATOM 812 N N . LEU A 1 107 ? 20.266 5.872 -11.198 1.00 74.62 107 LEU A N 1
ATOM 813 C CA . LEU A 1 107 ? 20.808 6.643 -10.085 1.00 74.62 107 LEU A CA 1
ATOM 814 C C . LEU A 1 107 ? 20.479 5.956 -8.757 1.00 74.62 107 LEU A C 1
ATOM 816 O O . LEU A 1 107 ? 19.471 6.256 -8.108 1.00 74.62 107 LEU A O 1
ATOM 820 N N . CYS A 1 108 ? 21.354 5.043 -8.342 1.00 69.50 108 CYS A N 1
ATOM 821 C CA . CYS A 1 108 ? 21.326 4.407 -7.025 1.00 69.50 108 CYS A CA 1
ATOM 822 C C . CYS A 1 108 ? 21.950 5.348 -5.983 1.00 69.50 108 CYS A C 1
ATOM 824 O O . CYS A 1 108 ? 23.149 5.607 -6.012 1.00 69.50 108 CYS A O 1
ATOM 826 N N . ARG A 1 109 ? 21.148 5.876 -5.060 1.00 62.97 109 ARG A N 1
ATOM 827 C CA . ARG A 1 109 ? 21.613 6.699 -3.917 1.00 62.97 109 ARG A CA 1
ATOM 828 C C . ARG A 1 109 ? 20.896 6.273 -2.628 1.00 62.97 109 ARG A C 1
ATOM 830 O O . ARG A 1 109 ? 20.168 5.287 -2.672 1.00 62.97 109 ARG A O 1
ATOM 837 N N . ASN A 1 110 ? 20.995 6.980 -1.507 1.00 56.28 110 ASN A N 1
ATOM 838 C CA . ASN A 1 110 ? 20.080 6.796 -0.364 1.00 56.28 110 ASN A CA 1
ATOM 839 C C . ASN A 1 110 ? 18.856 7.733 -0.451 1.00 56.28 110 ASN A C 1
ATOM 841 O O . ASN A 1 110 ? 18.818 8.634 -1.300 1.00 56.28 110 ASN A O 1
ATOM 845 N N . PRO A 1 111 ? 17.798 7.520 0.359 1.00 53.22 111 PRO A N 1
ATOM 846 C CA . PRO A 1 111 ? 16.714 8.493 0.495 1.00 53.22 111 PRO A CA 1
ATOM 847 C C . PRO A 1 111 ? 17.253 9.906 0.777 1.00 53.22 111 PRO A C 1
ATOM 849 O O . PRO A 1 111 ? 18.234 10.060 1.492 1.00 53.22 111 PRO A O 1
ATOM 852 N N . ALA A 1 112 ? 16.616 10.929 0.200 1.00 60.50 112 ALA A N 1
ATOM 853 C CA . ALA A 1 112 ? 17.014 12.344 0.282 1.00 60.50 112 ALA A CA 1
ATOM 854 C C . ALA A 1 112 ? 18.366 12.740 -0.362 1.00 60.50 112 ALA A C 1
ATOM 856 O O . ALA A 1 112 ? 18.675 13.925 -0.420 1.00 60.50 112 ALA A O 1
ATOM 857 N N . GLU A 1 113 ? 19.121 11.821 -0.973 1.00 68.19 113 GLU A N 1
ATOM 858 C CA . GLU A 1 113 ? 20.404 12.143 -1.635 1.00 68.19 113 GLU A CA 1
ATOM 859 C C . GLU A 1 113 ? 20.271 12.571 -3.112 1.00 68.19 113 GLU A C 1
ATOM 861 O O . GLU A 1 113 ? 21.199 12.445 -3.918 1.00 68.19 113 GLU A O 1
ATOM 866 N N . GLY A 1 114 ? 19.108 13.086 -3.509 1.00 59.19 114 GLY A N 1
ATOM 867 C CA . GLY A 1 114 ? 18.938 13.651 -4.848 1.00 59.19 114 GLY A CA 1
ATOM 868 C C . GLY A 1 114 ? 18.450 12.677 -5.928 1.00 59.19 114 GLY A C 1
ATOM 869 O O . GLY A 1 114 ? 18.497 13.039 -7.096 1.00 59.19 114 GLY A O 1
ATOM 870 N N . LYS A 1 115 ? 17.924 11.489 -5.584 1.00 68.50 115 LYS A N 1
ATOM 871 C CA . LYS A 1 115 ? 17.350 10.543 -6.572 1.00 68.50 115 LYS A CA 1
ATOM 872 C C . LYS A 1 115 ? 16.261 11.140 -7.449 1.00 68.50 115 LYS A C 1
ATOM 874 O O . LYS A 1 115 ? 16.137 10.733 -8.584 1.00 68.50 115 LYS A O 1
ATOM 879 N N . THR A 1 116 ? 15.456 12.062 -6.933 1.00 64.25 116 THR A N 1
ATOM 880 C CA . THR A 1 116 ? 14.406 12.731 -7.718 1.00 64.25 116 THR A CA 1
ATOM 881 C C . THR A 1 116 ? 14.888 14.077 -8.276 1.00 64.25 116 THR A C 1
ATOM 883 O O . THR A 1 116 ? 14.727 14.296 -9.474 1.00 64.25 116 THR A O 1
ATOM 886 N N . PRO A 1 117 ? 15.537 14.961 -7.482 1.00 66.81 117 PRO A N 1
ATOM 887 C CA . PRO A 1 117 ? 16.048 16.240 -7.984 1.00 66.81 117 PRO A CA 1
ATOM 888 C C . PRO A 1 117 ? 17.085 16.124 -9.108 1.00 66.81 117 PRO A C 1
ATOM 890 O O . PRO A 1 117 ? 17.027 16.893 -10.061 1.00 66.81 117 PRO A O 1
ATOM 893 N N . LEU A 1 118 ? 18.027 15.176 -9.021 1.00 62.12 118 LEU A N 1
ATOM 894 C CA . LEU A 1 118 ? 19.122 15.052 -9.988 1.00 62.12 118 LEU A CA 1
ATOM 895 C C . LEU A 1 118 ? 18.652 14.588 -11.377 1.00 62.12 118 LEU A C 1
ATOM 897 O O . LEU A 1 118 ? 18.985 15.273 -12.340 1.00 62.12 118 LEU A O 1
ATOM 901 N N . PRO A 1 119 ? 17.863 13.507 -11.537 1.00 58.47 119 PRO A N 1
ATOM 902 C CA . PRO A 1 119 ? 17.366 13.141 -12.862 1.00 58.47 119 PRO A CA 1
ATOM 903 C C . PRO A 1 119 ? 16.412 14.184 -13.451 1.00 58.47 119 PRO A C 1
ATOM 905 O O . PRO A 1 119 ? 16.426 14.375 -14.661 1.00 58.47 119 PRO A O 1
ATOM 908 N N . LEU A 1 120 ? 15.644 14.920 -12.635 1.00 65.56 120 LEU A N 1
ATOM 909 C CA . LEU A 1 120 ? 14.853 16.057 -13.130 1.00 65.56 120 LEU A CA 1
ATOM 910 C C . LEU A 1 120 ? 15.741 17.204 -13.635 1.00 65.56 120 LEU A C 1
ATOM 912 O O . LEU A 1 120 ? 15.451 17.781 -14.680 1.00 65.56 120 LEU A O 1
ATOM 916 N N . ALA A 1 121 ? 16.828 17.519 -12.926 1.00 64.25 121 ALA A N 1
ATOM 917 C CA . ALA A 1 121 ? 17.793 18.529 -13.357 1.00 64.25 121 ALA A CA 1
ATOM 918 C C . ALA A 1 121 ? 18.530 18.115 -14.644 1.00 64.25 121 ALA A C 1
ATOM 920 O O . ALA A 1 121 ? 18.702 18.941 -15.535 1.00 64.25 121 ALA A O 1
ATOM 921 N N . LEU A 1 122 ? 18.911 16.840 -14.766 1.00 65.19 122 LEU A N 1
ATOM 922 C CA . LEU A 1 122 ? 19.527 16.266 -15.967 1.00 65.19 122 LEU A CA 1
ATOM 923 C C . LEU A 1 122 ? 18.575 16.310 -17.170 1.00 65.19 122 LEU A C 1
ATOM 925 O O . LEU A 1 122 ? 18.945 16.815 -18.230 1.00 65.19 122 LEU A O 1
ATOM 929 N N . LEU A 1 123 ? 17.317 15.897 -16.973 1.00 65.94 123 LEU A N 1
ATOM 930 C CA . LEU A 1 123 ? 16.266 16.002 -17.985 1.00 65.94 123 LEU A CA 1
ATOM 931 C C . LEU A 1 123 ? 16.066 17.457 -18.435 1.00 65.94 123 LEU A C 1
ATOM 933 O O . LEU A 1 123 ? 16.010 17.726 -19.632 1.00 65.94 123 LEU A O 1
ATOM 937 N N . HIS A 1 124 ? 15.993 18.397 -17.488 1.00 67.12 124 HIS A N 1
ATOM 938 C CA . HIS A 1 124 ? 15.824 19.820 -17.786 1.00 67.12 124 HIS A CA 1
ATOM 939 C C . HIS A 1 124 ? 17.028 20.413 -18.533 1.00 67.12 124 HIS A C 1
ATOM 941 O O . HIS A 1 124 ? 16.851 21.216 -19.444 1.00 67.12 124 HIS A O 1
ATOM 947 N N . ALA A 1 125 ? 18.244 19.990 -18.185 1.00 67.38 125 ALA A N 1
ATOM 948 C CA . ALA A 1 125 ? 19.471 20.415 -18.851 1.00 67.38 125 ALA A CA 1
ATOM 949 C C . ALA A 1 125 ? 19.703 19.725 -20.212 1.00 67.38 125 ALA A C 1
ATOM 951 O O . ALA A 1 125 ? 20.667 20.060 -20.897 1.00 67.38 125 ALA A O 1
ATOM 952 N N . ALA A 1 126 ? 18.854 18.762 -20.602 1.00 64.31 126 ALA A N 1
ATOM 953 C CA . ALA A 1 126 ? 19.075 17.850 -21.729 1.00 64.31 126 ALA A CA 1
ATOM 954 C C . ALA A 1 126 ? 20.424 17.099 -21.662 1.00 64.31 126 ALA A C 1
ATOM 956 O O . ALA A 1 126 ? 20.965 16.681 -22.689 1.00 64.31 126 ALA A O 1
ATOM 957 N N . ILE A 1 127 ? 20.957 16.928 -20.448 1.00 54.97 127 ILE A N 1
ATOM 958 C CA . ILE A 1 127 ? 22.196 16.202 -20.169 1.00 54.97 127 ILE A CA 1
ATOM 959 C C . ILE A 1 127 ? 21.803 14.790 -19.738 1.00 54.97 127 ILE A C 1
ATOM 961 O O . ILE A 1 127 ? 21.085 14.618 -18.757 1.00 54.97 127 ILE A O 1
ATOM 965 N N . GLY A 1 128 ? 22.265 13.799 -20.494 1.00 50.78 128 GLY A N 1
ATOM 966 C CA . GLY A 1 128 ? 21.945 12.376 -20.347 1.00 50.78 128 GLY A CA 1
ATOM 967 C C . GLY A 1 128 ? 22.375 11.639 -21.598 1.00 50.78 128 GLY A C 1
ATOM 968 O O . GLY A 1 128 ? 21.651 11.764 -22.612 1.00 50.78 128 GLY A O 1
#

Sequence (128 aa):
QKPVSQVVAVAGLNIRIVYPAACAFPAISVFRHLEVKGDTADVLLEVVGQGGRVHLLRDGKWILSCSLDELPVMLKGQLLTEVLDYGAYELALHAAALLRNERIDLLCRNPAEGKTPLPLALLHAAIG

Secondary structure (DSSP, 8-state):
-PPEEEEEEETTEEEEEEE-HHHHTTHHHHTGGGB-S-S--SEEEEEEEETTEEEEEETTEEEEEE-TTTHHHHHHHHHHHHHHHHS--S----EEEEEETTEEEEEE--TTSSTTHHHHHHHHHT--

Foldseek 3Di:
DDWDWFWFDDPNFTEIEIGDPVLCPPQVVVRVVRTDDDPDGPWYWYWDDDPQKIWIAIPNHTDDIDHSVCVNVVVVVVVVVVNVVPDDDPDDAPWAWDDDPNDIDTHGDDPPPCRPVVSVVCVVVVND